Protein AF-A0A2H0ED52-F1 (afdb_monomer_lite)

Sequence (90 aa):
KAPTPEVGRGPDRSVGKKIMPIETAIHKITGLPAQRLGLGERGLIRDGWFADLVLFKDAEIREVILNGKRVVKDGKFQDVLAGKILRHST

pLDDT: mean 86.14, std 19.08, range [40.84, 98.62]

Organism: NCBI:txid1975071

Secondary structure (DSSP, 8-state):
-PPPPP--------SS--PPPHHHHHHHHTHHHHHHTT-TT-SS--TTS---EEEEETTEEEEEEETTEEEEETTEE-S-----------

Foldseek 3Di:
DDDDDDPDPDDDPDDPDPDDDVVVVLCVVFVVVCVVQQVPLTRDDDPPRFPQDWDDDPPATAWGAGSNRTQHHHNHGDPDDRDDDTDRDD

Radius of gyration: 18.11 Å; chains: 1; bounding box: 38×31×59 Å

Structure (mmCIF, N/CA/C/O backbone):
data_AF-A0A2H0ED52-F1
#
_entry.id   AF-A0A2H0ED52-F1
#
loop_
_atom_site.group_PDB
_atom_site.id
_atom_site.type_symbol
_atom_site.label_atom_id
_atom_site.label_alt_id
_atom_site.label_comp_id
_atom_site.label_asym_id
_atom_site.label_entity_id
_atom_site.label_seq_id
_atom_site.pdbx_PDB_ins_code
_atom_site.Cartn_x
_atom_site.Cartn_y
_atom_site.Cartn_z
_atom_site.occupancy
_atom_site.B_iso_or_equiv
_atom_site.auth_seq_id
_atom_site.auth_comp_id
_atom_site.auth_asym_id
_atom_site.auth_atom_id
_atom_site.pdbx_PDB_model_num
ATOM 1 N N . LYS A 1 1 ? 6.763 -19.085 -42.590 1.00 46.59 1 LYS A N 1
ATOM 2 C CA . LYS A 1 1 ? 6.341 -18.637 -41.240 1.00 46.59 1 LYS A CA 1
ATOM 3 C C . LYS A 1 1 ? 7.391 -17.640 -40.767 1.00 46.59 1 LYS A C 1
ATOM 5 O O . LYS A 1 1 ? 8.527 -18.052 -40.585 1.00 46.59 1 LYS A O 1
ATOM 10 N N . ALA A 1 2 ? 7.070 -16.346 -40.744 1.00 40.84 2 ALA A N 1
ATOM 11 C CA . ALA A 1 2 ? 8.018 -15.311 -40.330 1.00 40.84 2 ALA A CA 1
ATOM 12 C C . ALA A 1 2 ? 8.337 -15.452 -38.826 1.00 40.84 2 ALA A C 1
ATOM 14 O O . ALA A 1 2 ? 7.444 -15.865 -38.078 1.00 40.84 2 ALA A O 1
ATOM 15 N N . PRO A 1 3 ? 9.570 -15.160 -38.381 1.00 45.19 3 PRO A N 1
ATOM 16 C CA . PRO A 1 3 ? 9.904 -15.141 -36.963 1.00 45.19 3 PRO A CA 1
ATOM 17 C C . PRO A 1 3 ? 9.166 -13.989 -36.267 1.00 45.19 3 PRO A C 1
ATOM 19 O O . PRO A 1 3 ? 9.108 -12.871 -36.779 1.00 45.19 3 PRO A O 1
ATOM 22 N N . THR A 1 4 ? 8.572 -14.282 -35.113 1.00 48.00 4 THR A N 1
ATOM 23 C CA . THR A 1 4 ? 7.967 -13.293 -34.215 1.00 48.00 4 THR A CA 1
ATOM 24 C C . THR A 1 4 ? 9.047 -12.293 -33.787 1.00 48.00 4 THR A C 1
ATOM 26 O O . THR A 1 4 ? 10.126 -12.740 -33.397 1.00 48.00 4 THR A O 1
ATOM 29 N N . PRO A 1 5 ? 8.815 -10.970 -33.851 1.00 44.78 5 PRO A N 1
ATOM 30 C CA . PRO A 1 5 ? 9.817 -10.003 -33.427 1.00 44.78 5 PRO A CA 1
ATOM 31 C C . PRO A 1 5 ? 10.054 -10.144 -31.921 1.00 44.78 5 PRO A C 1
ATOM 33 O O . PRO A 1 5 ? 9.131 -10.011 -31.116 1.00 44.78 5 PRO A O 1
ATOM 36 N N . GLU A 1 6 ? 11.299 -10.435 -31.550 1.00 50.59 6 GLU A N 1
ATOM 37 C CA . GLU A 1 6 ? 11.760 -10.336 -30.173 1.00 50.59 6 GLU A CA 1
ATOM 38 C C . GLU A 1 6 ? 11.555 -8.894 -29.700 1.00 50.59 6 GLU A C 1
ATOM 40 O O . GLU A 1 6 ? 11.979 -7.940 -30.359 1.00 50.59 6 GLU A O 1
ATOM 45 N N . VAL A 1 7 ? 10.874 -8.724 -28.564 1.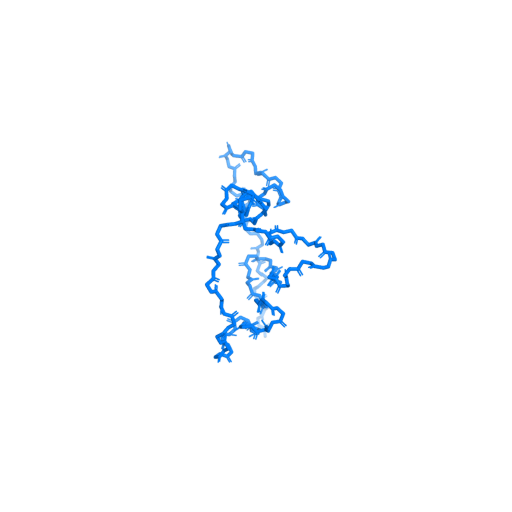00 55.75 7 VAL A N 1
ATOM 46 C CA . VAL A 1 7 ? 10.729 -7.425 -27.903 1.00 55.75 7 VAL A CA 1
ATOM 47 C C . VAL A 1 7 ? 12.115 -7.012 -27.418 1.00 55.75 7 VAL A C 1
ATOM 49 O O . VAL A 1 7 ? 12.562 -7.386 -26.334 1.00 55.75 7 VAL A O 1
ATOM 52 N N . GLY A 1 8 ? 12.819 -6.274 -28.273 1.00 41.44 8 GLY A N 1
ATOM 53 C CA . GLY A 1 8 ? 14.103 -5.680 -27.963 1.00 41.44 8 GLY A CA 1
ATOM 54 C C . GLY A 1 8 ? 13.967 -4.806 -26.724 1.00 41.44 8 GLY A C 1
ATOM 55 O O . GLY A 1 8 ? 13.183 -3.855 -26.694 1.00 41.44 8 GLY A O 1
ATOM 56 N N . ARG A 1 9 ? 14.745 -5.135 -25.692 1.00 57.47 9 ARG A N 1
ATOM 57 C CA . ARG A 1 9 ? 14.982 -4.260 -24.547 1.00 57.47 9 ARG A CA 1
ATOM 58 C C . ARG A 1 9 ? 15.690 -3.016 -25.101 1.00 57.47 9 ARG A C 1
ATOM 60 O O . ARG A 1 9 ? 16.882 -3.056 -25.385 1.00 57.47 9 ARG A O 1
ATOM 67 N N . GLY A 1 10 ? 14.913 -1.968 -25.382 1.00 45.31 10 GLY A N 1
ATOM 68 C CA . GLY A 1 10 ? 15.406 -0.714 -25.952 1.00 45.31 10 GLY A CA 1
ATOM 69 C C . GLY A 1 10 ? 16.492 -0.068 -25.080 1.00 45.31 10 GLY A C 1
ATOM 70 O O . GLY A 1 10 ? 16.624 -0.418 -23.906 1.00 45.31 10 GLY A O 1
ATOM 71 N N . PRO A 1 11 ? 17.282 0.865 -25.640 1.00 43.72 11 PRO A N 1
ATOM 72 C CA . PRO A 1 11 ? 18.435 1.435 -24.957 1.00 43.72 11 PRO A CA 1
ATOM 73 C C . PRO A 1 11 ? 17.993 2.150 -23.678 1.00 43.72 11 PRO A C 1
ATOM 75 O O . PRO A 1 11 ? 17.066 2.962 -23.710 1.00 43.72 11 PRO A O 1
ATOM 78 N N . ASP A 1 12 ? 18.674 1.843 -22.572 1.00 57.00 12 ASP A N 1
ATOM 79 C CA . ASP A 1 12 ? 18.571 2.536 -21.287 1.00 57.00 12 ASP A CA 1
ATOM 80 C C . ASP A 1 12 ? 18.826 4.036 -21.494 1.00 57.00 12 ASP A C 1
ATOM 82 O O . ASP A 1 12 ? 19.960 4.510 -21.591 1.00 57.00 12 ASP A O 1
ATOM 86 N N . ARG A 1 13 ? 17.742 4.800 -21.651 1.00 54.62 13 ARG A N 1
ATOM 87 C CA . ARG A 1 13 ? 17.787 6.256 -21.745 1.00 54.62 13 ARG A CA 1
ATOM 88 C C . ARG A 1 13 ? 17.773 6.841 -20.342 1.00 54.62 13 ARG A C 1
ATOM 90 O O . ARG A 1 13 ? 16.752 7.354 -19.896 1.00 54.62 13 ARG A O 1
ATOM 97 N N . SER A 1 14 ? 18.933 6.843 -19.698 1.00 49.91 14 SER A N 1
ATOM 98 C CA . SER A 1 14 ? 19.190 7.700 -18.539 1.00 49.91 14 SER A CA 1
ATOM 99 C C . SER A 1 14 ? 20.539 8.404 -18.678 1.00 49.91 14 SER A C 1
ATOM 101 O O . SER A 1 14 ? 21.488 8.144 -17.944 1.00 49.91 14 SER A O 1
ATOM 103 N N . VAL A 1 15 ? 20.621 9.361 -19.607 1.00 49.19 15 VAL A N 1
ATOM 104 C CA . VAL A 1 15 ? 21.646 10.412 -19.548 1.00 49.19 15 VAL A CA 1
ATOM 105 C C . VAL A 1 15 ? 21.345 11.262 -18.303 1.00 49.19 15 VAL A C 1
ATOM 107 O O . VAL A 1 15 ? 20.393 12.037 -18.284 1.00 49.19 15 VAL A O 1
ATOM 110 N N . GLY A 1 16 ? 22.124 11.081 -17.232 1.00 46.31 16 GLY A N 1
ATOM 111 C CA . GLY A 1 16 ? 22.276 12.077 -16.161 1.00 46.31 16 GLY A CA 1
ATOM 112 C C . GLY A 1 16 ? 21.386 11.989 -14.911 1.00 46.31 16 GLY A C 1
ATOM 113 O O . GLY A 1 16 ? 21.482 12.880 -14.070 1.00 46.31 16 GLY A O 1
ATOM 114 N N . LYS A 1 17 ? 20.565 10.949 -14.704 1.00 55.84 17 LYS A N 1
ATOM 115 C CA . LYS A 1 17 ? 19.874 10.738 -13.410 1.00 55.84 17 LYS A CA 1
ATOM 116 C C . LYS A 1 17 ? 20.382 9.473 -12.729 1.00 55.84 17 LYS A C 1
ATOM 118 O O . LYS A 1 17 ? 20.169 8.379 -13.234 1.00 55.84 17 LYS A O 1
ATOM 123 N N . LYS A 1 18 ? 20.996 9.614 -11.546 1.00 71.44 18 LYS A N 1
ATOM 124 C CA . LYS A 1 18 ? 21.159 8.491 -10.609 1.00 71.44 18 LYS A CA 1
ATOM 125 C C . LYS A 1 18 ? 19.767 7.924 -10.328 1.00 71.44 18 LYS A C 1
ATOM 127 O O . LYS A 1 18 ? 18.964 8.572 -9.655 1.00 71.44 18 LYS A O 1
ATOM 132 N N . ILE A 1 19 ? 19.475 6.754 -10.887 1.00 82.44 19 ILE A N 1
ATOM 133 C CA . ILE A 1 19 ? 18.241 6.024 -10.607 1.00 82.44 19 ILE A CA 1
ATOM 134 C C . ILE A 1 19 ? 18.302 5.624 -9.133 1.00 82.44 19 ILE A C 1
ATOM 136 O O . ILE A 1 19 ? 19.292 5.048 -8.679 1.00 82.44 19 ILE A O 1
ATOM 140 N N . MET A 1 20 ? 17.288 6.017 -8.363 1.00 90.62 20 MET A N 1
ATOM 141 C CA . MET A 1 20 ? 17.240 5.661 -6.949 1.00 90.62 20 MET A CA 1
ATOM 142 C C . MET A 1 20 ? 16.962 4.162 -6.787 1.00 90.62 20 MET A C 1
ATOM 144 O O . MET A 1 20 ? 16.219 3.603 -7.596 1.00 90.62 20 MET A O 1
ATOM 148 N N . PRO A 1 21 ? 17.500 3.528 -5.735 1.00 94.56 21 PRO A N 1
ATOM 149 C CA . PRO A 1 21 ? 17.136 2.164 -5.372 1.00 94.56 21 PRO A CA 1
ATOM 150 C C . PRO A 1 21 ? 15.613 1.999 -5.201 1.00 94.56 21 PRO A C 1
ATOM 152 O O . PRO A 1 21 ? 14.922 2.920 -4.745 1.00 94.56 21 PRO A O 1
ATOM 155 N N . ILE A 1 22 ? 15.071 0.843 -5.595 1.00 92.50 22 ILE A N 1
ATOM 156 C CA . ILE A 1 22 ? 13.615 0.622 -5.653 1.00 92.50 22 ILE A CA 1
ATOM 157 C C . ILE A 1 22 ? 12.987 0.617 -4.260 1.00 92.50 22 ILE A C 1
ATOM 159 O O . ILE A 1 22 ? 11.903 1.150 -4.063 1.00 92.50 22 ILE A O 1
ATOM 163 N N . GLU A 1 23 ? 13.692 0.080 -3.275 1.00 95.31 23 GLU A N 1
ATOM 164 C CA . GLU A 1 23 ? 13.289 0.073 -1.864 1.00 95.31 23 GLU A CA 1
ATOM 165 C C . GLU A 1 23 ? 13.159 1.507 -1.331 1.00 95.31 23 GLU A C 1
ATOM 167 O O . GLU A 1 23 ? 12.182 1.834 -0.654 1.00 95.31 23 GLU A O 1
ATOM 172 N N . THR A 1 24 ? 14.080 2.399 -1.713 1.00 96.38 24 THR A N 1
ATOM 173 C CA . THR A 1 24 ? 13.975 3.836 -1.404 1.00 96.38 24 THR A CA 1
ATOM 174 C C . THR A 1 24 ? 12.751 4.472 -2.069 1.00 96.38 24 THR A C 1
ATOM 176 O O . THR A 1 24 ? 12.056 5.279 -1.444 1.00 96.38 24 THR A O 1
ATOM 179 N N . ALA A 1 25 ? 12.468 4.120 -3.326 1.00 94.69 25 ALA A N 1
ATOM 180 C CA . ALA A 1 25 ? 11.281 4.599 -4.030 1.00 94.69 25 ALA A CA 1
ATOM 181 C C . ALA A 1 25 ? 9.984 4.102 -3.364 1.00 94.69 25 ALA A C 1
ATOM 183 O O . ALA A 1 25 ? 9.091 4.909 -3.114 1.00 94.69 25 ALA A O 1
ATOM 184 N N . ILE A 1 26 ? 9.912 2.813 -3.005 1.00 96.44 26 ILE A N 1
ATOM 185 C CA . ILE A 1 26 ? 8.783 2.199 -2.290 1.00 96.44 26 ILE A CA 1
ATOM 186 C C . ILE A 1 26 ? 8.571 2.901 -0.948 1.00 96.44 26 ILE A C 1
ATOM 188 O O . ILE A 1 26 ? 7.468 3.364 -0.671 1.00 96.44 26 ILE A O 1
ATOM 192 N N . HIS A 1 27 ? 9.622 3.072 -0.141 1.00 97.94 27 HIS A N 1
ATOM 193 C CA . HIS A 1 27 ? 9.510 3.745 1.153 1.00 97.94 27 HIS A CA 1
ATOM 194 C C . HIS A 1 27 ? 8.948 5.170 1.026 1.00 97.94 27 HIS A C 1
ATOM 196 O O . HIS A 1 27 ? 8.117 5.581 1.838 1.00 97.94 27 HIS A O 1
ATOM 202 N N . LYS A 1 28 ? 9.340 5.909 -0.020 1.00 97.50 28 LYS A N 1
ATOM 203 C CA . LYS A 1 28 ? 8.833 7.263 -0.295 1.00 97.50 28 LYS A CA 1
ATOM 204 C C . LYS A 1 28 ? 7.340 7.318 -0.630 1.00 97.50 28 LYS A C 1
ATOM 206 O O . LYS A 1 28 ? 6.752 8.382 -0.450 1.00 97.50 28 LYS A O 1
ATOM 211 N N . ILE A 1 29 ? 6.736 6.218 -1.087 1.00 96.81 29 ILE A N 1
ATOM 212 C CA . ILE A 1 29 ? 5.307 6.142 -1.440 1.00 96.81 29 ILE A CA 1
ATOM 213 C C . ILE A 1 29 ? 4.469 5.312 -0.452 1.00 96.81 29 ILE A C 1
ATOM 215 O O . ILE A 1 29 ? 3.247 5.328 -0.554 1.00 96.81 29 ILE A O 1
ATOM 219 N N . THR A 1 30 ? 5.089 4.619 0.512 1.00 98.00 30 THR A N 1
ATOM 220 C CA . THR A 1 30 ? 4.389 3.815 1.531 1.00 98.00 30 THR A CA 1
ATOM 221 C C . THR A 1 30 ? 4.702 4.279 2.957 1.00 98.00 30 THR A C 1
ATOM 223 O O . THR A 1 30 ? 3.893 4.961 3.585 1.00 98.00 30 THR A O 1
ATOM 226 N N . GLY A 1 31 ? 5.881 3.937 3.478 1.00 97.94 31 GLY A N 1
ATOM 227 C CA . GLY A 1 31 ? 6.236 4.130 4.883 1.00 97.94 31 GLY A CA 1
ATOM 228 C C . GLY A 1 31 ? 6.412 5.597 5.269 1.00 97.94 31 GLY A C 1
ATOM 229 O O . GLY A 1 31 ? 5.927 6.016 6.316 1.00 97.94 31 GLY A O 1
ATOM 230 N N . LEU A 1 32 ? 7.052 6.400 4.415 1.00 98.25 32 LEU A N 1
ATOM 231 C CA . LEU A 1 32 ? 7.271 7.825 4.669 1.00 98.25 32 LEU A CA 1
ATOM 232 C C . LEU A 1 32 ? 5.957 8.622 4.806 1.00 98.25 32 LEU A C 1
ATOM 234 O O . LEU A 1 32 ? 5.826 9.360 5.786 1.00 98.25 32 LEU A O 1
ATOM 238 N N . PRO A 1 33 ? 4.975 8.521 3.882 1.00 97.06 33 PRO A N 1
ATOM 239 C CA . PRO A 1 33 ? 3.696 9.198 4.070 1.00 97.06 33 PRO A CA 1
ATOM 240 C C . PRO A 1 33 ? 2.910 8.639 5.259 1.00 97.06 33 PRO A C 1
ATOM 242 O O . PRO A 1 33 ? 2.330 9.433 5.993 1.00 97.06 33 PRO A O 1
ATOM 245 N N . ALA A 1 34 ? 2.935 7.323 5.509 1.00 97.06 34 ALA A N 1
ATOM 246 C CA . ALA A 1 34 ? 2.274 6.746 6.680 1.00 97.06 34 ALA A CA 1
ATOM 247 C C . ALA A 1 34 ? 2.822 7.324 7.996 1.00 97.06 34 ALA A C 1
ATOM 249 O O . ALA A 1 34 ? 2.044 7.722 8.859 1.00 97.06 34 ALA A O 1
ATOM 250 N N . GLN A 1 35 ? 4.146 7.469 8.108 1.00 96.19 35 GLN A N 1
ATOM 251 C CA . GLN A 1 35 ? 4.791 8.100 9.260 1.00 96.19 35 GLN A CA 1
ATOM 252 C C . GLN A 1 35 ? 4.407 9.580 9.395 1.00 96.19 35 GLN A C 1
ATOM 254 O O . GLN A 1 35 ? 4.023 10.021 10.473 1.00 96.19 35 GLN A O 1
ATOM 259 N N . ARG A 1 36 ? 4.493 10.357 8.306 1.00 96.12 36 ARG A N 1
ATOM 260 C CA . ARG A 1 36 ? 4.201 11.804 8.325 1.00 96.12 36 ARG A CA 1
ATOM 261 C C . ARG A 1 36 ? 2.741 12.120 8.633 1.00 96.12 36 ARG A C 1
ATOM 263 O O . ARG A 1 36 ? 2.459 13.154 9.225 1.00 96.12 36 ARG A O 1
ATOM 270 N N . LEU A 1 37 ? 1.829 11.257 8.196 1.00 95.12 37 LEU A N 1
ATOM 271 C CA . LEU A 1 37 ? 0.387 11.428 8.352 1.00 95.12 37 LEU A CA 1
ATOM 272 C C . LEU A 1 37 ? -0.179 10.658 9.550 1.00 95.12 37 LEU A C 1
ATOM 274 O O . LEU A 1 37 ? -1.401 10.587 9.670 1.00 95.12 37 LEU A O 1
ATOM 278 N N . GLY A 1 38 ? 0.659 10.078 10.416 1.00 95.31 38 GLY A N 1
ATOM 279 C CA . GLY A 1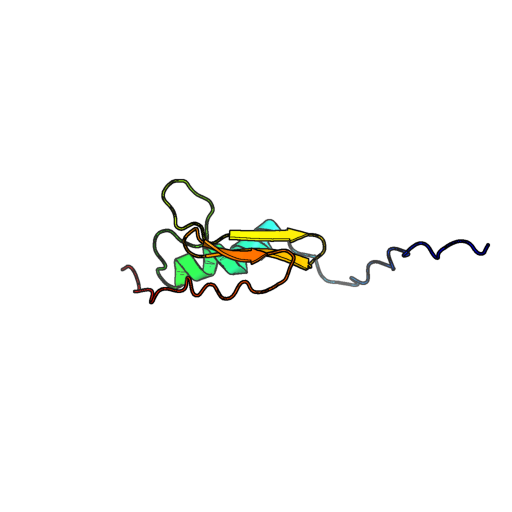 38 ? 0.205 9.345 11.603 1.00 95.31 38 GLY A CA 1
ATOM 280 C C . GLY A 1 38 ? -0.740 8.185 11.272 1.00 95.31 38 GLY A C 1
ATOM 281 O O . GLY A 1 38 ? -1.723 7.963 11.975 1.00 95.31 38 GLY A O 1
ATOM 282 N N . LEU A 1 39 ? -0.500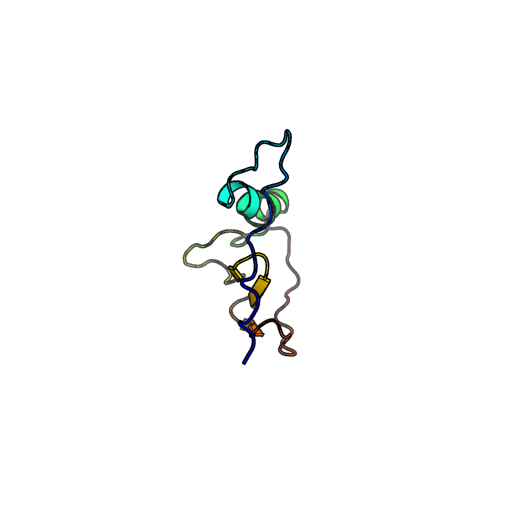 7.477 10.163 1.00 95.56 39 LEU A N 1
ATOM 283 C CA . LEU A 1 39 ? -1.284 6.303 9.781 1.00 95.56 39 LEU A CA 1
ATOM 284 C C . LEU A 1 39 ? -0.747 5.090 10.545 1.00 95.56 39 LEU A C 1
ATOM 286 O O . LEU A 1 39 ? 0.123 4.369 10.051 1.00 95.56 39 LEU A O 1
ATOM 290 N N . GLY A 1 40 ? -1.250 4.900 11.766 1.00 93.38 40 GLY A N 1
ATOM 291 C CA . GLY A 1 40 ? -0.876 3.778 12.623 1.00 93.38 40 GLY A CA 1
ATOM 292 C C . GLY A 1 40 ? -0.997 2.434 11.899 1.00 93.38 40 GLY A C 1
ATOM 293 O O . GLY A 1 40 ? -1.958 2.196 11.165 1.00 93.38 40 GLY A O 1
ATOM 294 N N . GLU A 1 41 ? 0.003 1.571 12.102 1.00 96.62 41 GLU A N 1
ATOM 295 C CA . GLU A 1 41 ? 0.013 0.178 11.628 1.00 96.62 41 GLU A CA 1
ATOM 296 C C . GLU A 1 41 ? -0.146 0.020 10.096 1.00 96.62 41 GLU A C 1
ATOM 298 O O . GLU A 1 41 ? -0.662 -0.992 9.616 1.00 96.62 41 GLU A O 1
ATOM 303 N N . ARG A 1 42 ? 0.291 1.016 9.304 1.00 97.69 42 ARG A N 1
ATOM 304 C CA . ARG A 1 42 ? 0.220 1.028 7.827 1.00 97.69 42 ARG A CA 1
ATOM 305 C C . ARG A 1 42 ? 1.519 1.485 7.168 1.00 97.69 42 ARG A C 1
ATOM 307 O O . ARG A 1 42 ? 2.328 2.193 7.753 1.00 97.69 42 ARG A O 1
ATOM 314 N N . GLY A 1 43 ? 1.701 1.115 5.899 1.00 97.19 43 GLY A N 1
ATOM 315 C CA . GLY A 1 43 ? 2.825 1.569 5.068 1.00 97.19 43 GLY A CA 1
ATOM 316 C C . GLY A 1 43 ? 4.114 0.750 5.205 1.00 97.19 43 GLY A C 1
ATOM 317 O O . GLY A 1 43 ? 5.072 1.020 4.483 1.00 97.19 43 GLY A O 1
ATOM 318 N N . LEU A 1 44 ? 4.139 -0.265 6.075 1.00 98.00 44 LEU A N 1
ATOM 319 C CA . LEU A 1 44 ? 5.228 -1.236 6.219 1.00 98.00 44 LEU A CA 1
ATOM 320 C C . LEU A 1 44 ? 4.662 -2.663 6.241 1.00 98.00 44 LEU A C 1
ATOM 322 O O . LEU A 1 44 ? 3.533 -2.873 6.678 1.00 98.00 44 LEU A O 1
ATOM 326 N N . ILE A 1 45 ? 5.465 -3.641 5.814 1.00 97.94 45 ILE A N 1
ATOM 327 C CA . ILE A 1 45 ? 5.125 -5.068 5.907 1.00 97.94 45 ILE A CA 1
ATOM 328 C C . ILE A 1 45 ? 5.642 -5.589 7.246 1.00 97.94 45 ILE A C 1
ATOM 330 O O . ILE A 1 45 ? 6.851 -5.740 7.427 1.00 97.94 45 ILE A O 1
ATOM 334 N N . ARG A 1 46 ? 4.730 -5.798 8.196 1.00 98.00 46 ARG A N 1
ATOM 335 C CA . ARG A 1 46 ? 5.022 -6.254 9.560 1.00 98.00 46 ARG A CA 1
ATOM 336 C C . ARG A 1 46 ? 3.855 -7.076 10.095 1.00 98.00 46 ARG A C 1
ATOM 338 O O . ARG A 1 46 ? 2.705 -6.818 9.742 1.00 98.00 46 ARG A O 1
ATOM 345 N N . ASP A 1 47 ? 4.146 -8.018 10.979 1.00 97.75 47 ASP A N 1
ATOM 346 C CA . ASP A 1 47 ? 3.100 -8.788 11.649 1.00 97.75 47 ASP A CA 1
ATOM 347 C C . ASP A 1 47 ? 2.210 -7.879 12.506 1.00 97.75 47 ASP A C 1
ATOM 349 O O . ASP A 1 47 ? 2.676 -6.915 13.119 1.00 97.75 47 ASP A O 1
ATOM 353 N N . GLY A 1 48 ? 0.910 -8.176 12.511 1.00 96.81 48 GLY A N 1
ATOM 354 C CA . GLY A 1 48 ? -0.111 -7.387 13.206 1.00 96.81 48 GLY A CA 1
ATOM 355 C C . GLY A 1 48 ? -0.536 -6.095 12.495 1.00 96.81 48 GLY 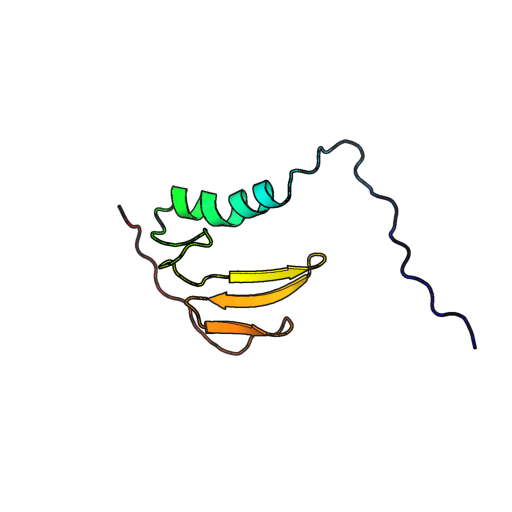A C 1
ATOM 356 O O . GLY A 1 48 ? -1.465 -5.446 12.961 1.00 96.81 48 GLY A O 1
ATOM 357 N N . TRP A 1 49 ? 0.092 -5.721 11.375 1.00 97.69 49 TRP A N 1
ATOM 358 C CA . TRP A 1 49 ? -0.245 -4.498 10.635 1.00 97.69 49 TRP A CA 1
ATOM 359 C C . TRP A 1 49 ? -1.360 -4.734 9.614 1.00 97.69 49 TRP A C 1
ATOM 361 O O . TRP A 1 49 ? -1.655 -5.868 9.224 1.00 97.69 49 TRP A O 1
ATOM 371 N N . PHE A 1 50 ? -1.987 -3.652 9.148 1.00 97.88 50 PHE A N 1
ATOM 372 C CA . PHE A 1 50 ? -2.997 -3.755 8.100 1.00 97.88 50 PHE A CA 1
ATOM 373 C C . PHE A 1 50 ? -2.387 -4.322 6.814 1.00 97.88 50 PHE A C 1
ATOM 375 O O . PHE A 1 50 ? -1.365 -3.846 6.320 1.00 97.88 50 PHE A O 1
ATOM 382 N N . ALA A 1 51 ? -3.067 -5.311 6.235 1.00 98.06 51 ALA A N 1
ATOM 383 C CA . ALA A 1 51 ? -2.693 -5.914 4.961 1.00 98.06 51 ALA A CA 1
ATOM 384 C C . ALA A 1 51 ? -3.106 -5.018 3.777 1.00 98.06 51 ALA A C 1
ATOM 386 O O . ALA A 1 51 ? -4.025 -5.350 3.024 1.00 98.06 51 ALA A O 1
ATOM 387 N N . ASP A 1 52 ? -2.427 -3.879 3.652 1.00 98.25 52 ASP A N 1
ATOM 388 C CA . ASP A 1 52 ? -2.456 -3.000 2.483 1.00 98.25 52 ASP A CA 1
ATOM 389 C C . ASP A 1 52 ? -1.229 -3.307 1.615 1.00 98.25 52 ASP A C 1
ATOM 391 O O . ASP A 1 52 ? -0.124 -2.827 1.876 1.00 98.25 52 ASP A O 1
ATOM 395 N N . LEU A 1 53 ? -1.401 -4.169 0.614 1.00 98.31 53 LEU A N 1
ATOM 396 C CA . LEU A 1 53 ? -0.308 -4.762 -0.155 1.00 98.31 53 LEU A CA 1
ATOM 397 C C . LEU A 1 53 ? -0.539 -4.602 -1.656 1.00 98.31 53 LEU A C 1
ATOM 399 O O . LEU A 1 53 ? -1.672 -4.635 -2.137 1.00 98.31 53 LEU A O 1
ATOM 403 N N . VAL A 1 54 ? 0.557 -4.497 -2.405 1.00 98.31 54 VAL A N 1
ATOM 404 C CA . VAL A 1 54 ? 0.551 -4.450 -3.870 1.00 98.31 54 VAL A CA 1
ATOM 405 C C . VAL A 1 54 ? 1.530 -5.488 -4.402 1.00 98.31 54 VAL A C 1
ATOM 407 O O . VAL A 1 54 ? 2.692 -5.507 -3.999 1.00 98.31 54 VAL A O 1
ATOM 410 N N . LEU A 1 55 ? 1.073 -6.326 -5.333 1.00 98.00 55 LEU A N 1
ATOM 411 C CA . LEU A 1 55 ? 1.939 -7.186 -6.136 1.00 98.00 55 LEU A CA 1
ATOM 412 C C . LEU A 1 55 ? 2.093 -6.559 -7.518 1.00 98.00 55 LEU A C 1
ATOM 414 O O . LEU A 1 55 ? 1.111 -6.413 -8.250 1.00 98.00 55 LEU A O 1
ATOM 418 N N . PHE A 1 56 ? 3.325 -6.227 -7.884 1.00 96.38 56 PHE A N 1
ATOM 419 C CA . PHE A 1 56 ? 3.640 -5.629 -9.174 1.00 96.38 56 PHE A CA 1
ATOM 420 C C . PHE A 1 56 ? 4.932 -6.210 -9.751 1.00 96.38 56 PHE A C 1
ATOM 422 O O . PHE A 1 56 ? 5.789 -6.706 -9.018 1.00 96.38 56 PHE A O 1
ATOM 429 N N . LYS A 1 57 ? 5.062 -6.162 -11.076 1.00 92.12 57 LYS A N 1
ATOM 430 C CA . LYS A 1 57 ? 6.272 -6.554 -11.806 1.00 92.12 57 LYS A CA 1
ATOM 431 C C . LYS A 1 57 ? 6.342 -5.760 -13.105 1.00 92.12 57 LYS A C 1
ATOM 433 O O . LYS A 1 57 ? 5.306 -5.524 -13.707 1.00 92.12 57 LYS A O 1
ATOM 438 N N . ASP A 1 58 ? 7.540 -5.344 -13.514 1.00 91.75 58 ASP A N 1
ATOM 439 C CA . ASP A 1 58 ? 7.763 -4.628 -14.781 1.00 91.75 58 ASP A CA 1
ATOM 440 C C . ASP A 1 58 ? 6.853 -3.390 -14.943 1.00 91.75 58 ASP A C 1
ATOM 442 O O . ASP A 1 58 ? 6.346 -3.100 -16.017 1.00 91.75 58 ASP A O 1
ATOM 446 N N . ALA A 1 59 ? 6.646 -2.663 -13.837 1.00 87.00 59 ALA A N 1
ATOM 447 C CA . ALA A 1 59 ? 5.743 -1.511 -13.722 1.00 87.00 59 ALA A CA 1
ATOM 448 C C . ALA A 1 59 ? 4.238 -1.805 -13.918 1.00 87.00 59 ALA A C 1
ATOM 450 O O . ALA A 1 59 ? 3.436 -0.874 -13.966 1.00 87.00 59 ALA A O 1
ATOM 451 N N . GLU A 1 60 ? 3.830 -3.075 -13.933 1.00 93.88 60 GLU A N 1
ATOM 452 C CA . GLU A 1 60 ? 2.428 -3.489 -13.987 1.00 93.88 60 GLU A CA 1
ATOM 453 C C . GLU A 1 60 ? 1.923 -3.980 -12.627 1.00 93.88 60 GLU A C 1
ATOM 455 O O . GLU A 1 60 ? 2.560 -4.803 -11.963 1.00 93.88 60 GLU A O 1
ATOM 460 N N . ILE A 1 61 ? 0.740 -3.510 -12.229 1.00 96.62 61 ILE A N 1
ATOM 461 C CA . ILE A 1 61 ? 0.050 -3.946 -11.010 1.00 96.62 61 ILE A CA 1
ATOM 462 C C . ILE A 1 61 ? -0.778 -5.194 -11.323 1.00 96.62 61 ILE A C 1
ATOM 464 O O . ILE A 1 61 ? -1.674 -5.154 -12.163 1.00 96.62 61 ILE A O 1
ATOM 468 N N . ARG A 1 62 ? -0.519 -6.292 -10.605 1.00 97.38 62 ARG A N 1
ATOM 469 C CA . ARG A 1 62 ? -1.287 -7.541 -10.731 1.00 97.38 62 ARG A CA 1
ATOM 470 C C . ARG A 1 62 ? -2.361 -7.666 -9.667 1.00 97.38 62 ARG A C 1
ATOM 472 O O . ARG A 1 62 ? -3.507 -7.961 -9.986 1.00 97.38 62 ARG A O 1
ATOM 479 N N . GLU A 1 63 ? -1.991 -7.423 -8.415 1.00 98.38 63 GLU A N 1
ATOM 480 C CA . GLU A 1 63 ? -2.889 -7.555 -7.270 1.00 98.38 63 GLU A CA 1
ATOM 481 C C . GLU A 1 63 ? -2.800 -6.312 -6.392 1.00 98.38 63 GLU A C 1
ATOM 483 O O . GLU A 1 63 ? -1.715 -5.764 -6.178 1.00 98.38 63 GLU A O 1
ATOM 488 N N . VAL A 1 64 ? -3.939 -5.919 -5.831 1.00 98.56 64 VAL A N 1
ATOM 489 C CA . VAL A 1 64 ? -4.017 -4.929 -4.754 1.00 98.56 64 VAL A CA 1
ATOM 490 C C . VAL A 1 64 ? -4.888 -5.517 -3.657 1.00 98.56 64 VAL A C 1
ATOM 492 O O . VAL A 1 64 ? -6.017 -5.950 -3.906 1.00 98.56 64 VAL A O 1
ATOM 495 N N . ILE A 1 65 ? -4.356 -5.535 -2.443 1.00 98.62 65 ILE A N 1
ATOM 496 C CA . ILE A 1 65 ? -5.031 -5.989 -1.232 1.00 98.62 65 ILE A CA 1
ATOM 497 C C . ILE A 1 65 ? -5.157 -4.772 -0.325 1.00 98.62 65 ILE A C 1
ATOM 499 O O . ILE A 1 65 ? -4.166 -4.094 -0.079 1.00 98.62 65 ILE A O 1
ATOM 503 N N . LEU A 1 66 ? -6.365 -4.482 0.149 1.00 98.31 66 LEU A N 1
ATOM 504 C CA . LEU A 1 66 ? -6.637 -3.399 1.091 1.00 98.31 66 LEU A CA 1
ATOM 505 C C . LEU A 1 66 ? -7.366 -3.964 2.299 1.00 98.31 66 LEU A C 1
ATOM 507 O O . LEU A 1 66 ? -8.379 -4.652 2.148 1.00 98.31 66 LEU A O 1
ATOM 511 N N . ASN A 1 67 ? -6.863 -3.678 3.500 1.00 97.69 67 ASN A N 1
ATOM 512 C CA . ASN A 1 67 ? -7.400 -4.213 4.752 1.00 97.69 67 ASN A CA 1
ATOM 513 C C . ASN A 1 67 ? -7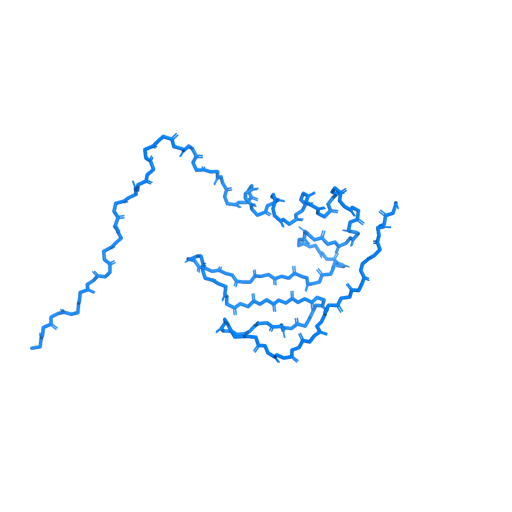.625 -5.744 4.702 1.00 97.69 67 ASN A C 1
ATOM 515 O O . ASN A 1 67 ? -8.625 -6.245 5.219 1.00 97.69 67 ASN A O 1
ATOM 519 N N . GLY A 1 68 ? -6.733 -6.482 4.028 1.00 97.25 68 GLY A N 1
ATOM 520 C CA . GLY A 1 68 ? -6.815 -7.940 3.869 1.00 97.25 68 GLY A CA 1
ATOM 521 C C . GLY A 1 68 ? -7.792 -8.443 2.799 1.00 97.25 68 GLY A C 1
ATOM 522 O O . GLY A 1 68 ? -7.883 -9.650 2.585 1.00 97.25 68 GLY A O 1
ATOM 523 N N . LYS A 1 69 ? -8.504 -7.559 2.091 1.00 98.31 69 LYS A N 1
ATOM 524 C CA . LYS A 1 69 ? -9.392 -7.931 0.982 1.00 98.31 69 LYS A CA 1
ATOM 525 C C . LYS A 1 69 ? -8.739 -7.616 -0.357 1.00 98.31 69 LYS A C 1
ATOM 527 O O . LYS A 1 69 ? -8.237 -6.516 -0.563 1.00 98.31 69 LYS A O 1
ATOM 532 N N . ARG A 1 70 ? -8.782 -8.566 -1.290 1.00 98.25 70 ARG A N 1
ATOM 533 C CA . ARG A 1 70 ? -8.315 -8.361 -2.666 1.00 98.25 70 ARG A CA 1
ATOM 534 C C . ARG A 1 70 ? -9.293 -7.452 -3.412 1.00 98.25 70 ARG A C 1
ATOM 536 O O . ARG A 1 70 ? -10.443 -7.830 -3.609 1.00 98.25 70 ARG A O 1
ATOM 543 N N . VAL A 1 71 ? -8.832 -6.269 -3.811 1.00 98.56 71 VAL A N 1
ATOM 544 C CA . VAL A 1 71 ? -9.632 -5.260 -4.531 1.00 98.56 71 VAL A CA 1
ATOM 545 C C . VAL A 1 71 ? -9.284 -5.187 -6.016 1.00 98.56 71 VAL A C 1
ATOM 547 O O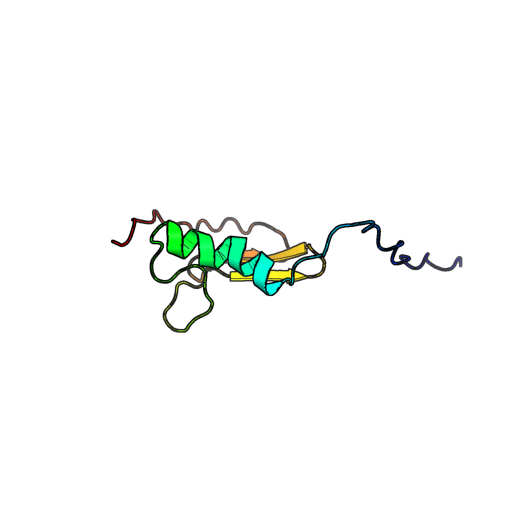 . VAL A 1 71 ? -10.131 -4.823 -6.828 1.00 98.56 71 VAL A O 1
ATOM 550 N N . VAL A 1 72 ? -8.063 -5.583 -6.383 1.00 98.31 72 VAL A N 1
ATOM 551 C CA . VAL A 1 72 ? -7.627 -5.777 -7.772 1.00 98.31 72 VAL A CA 1
ATOM 552 C C . VAL A 1 72 ? -7.082 -7.191 -7.903 1.00 98.31 72 VAL A C 1
ATOM 554 O O . VAL A 1 72 ? -6.301 -7.608 -7.049 1.00 98.31 72 VAL A O 1
ATOM 557 N N . LYS A 1 73 ? -7.483 -7.889 -8.967 1.00 98.00 73 LYS A N 1
ATOM 558 C CA . LYS A 1 73 ? -6.999 -9.217 -9.356 1.00 98.00 73 LYS A CA 1
ATOM 559 C C . LYS A 1 73 ? -6.676 -9.226 -10.841 1.00 98.00 73 LYS A C 1
ATOM 561 O O . LYS A 1 73 ? -7.506 -8.781 -11.634 1.00 98.00 73 LYS A O 1
ATOM 566 N N . ASP A 1 74 ? -5.506 -9.738 -11.211 1.00 96.69 74 ASP A N 1
ATOM 567 C CA . ASP A 1 74 ? -5.028 -9.767 -12.600 1.00 96.69 74 ASP A CA 1
ATOM 568 C C . ASP A 1 74 ? -5.183 -8.399 -13.304 1.00 96.69 74 ASP A C 1
ATOM 570 O O . ASP A 1 74 ? -5.644 -8.302 -14.442 1.00 96.69 74 ASP A O 1
ATOM 574 N N . GLY A 1 75 ? -4.881 -7.315 -12.577 1.00 95.94 75 GLY A N 1
ATOM 575 C CA . GLY A 1 75 ? -5.007 -5.932 -13.055 1.00 95.94 75 GLY A CA 1
ATOM 576 C C . GLY A 1 75 ? -6.443 -5.397 -13.166 1.00 95.94 75 GLY A C 1
ATOM 577 O O . GLY A 1 75 ? -6.638 -4.250 -13.561 1.00 95.94 75 GLY A O 1
ATOM 578 N N . LYS A 1 76 ? -7.465 -6.183 -12.803 1.00 97.69 76 LYS A N 1
ATOM 579 C CA . LYS A 1 76 ? -8.882 -5.795 -12.877 1.00 97.69 76 LYS A CA 1
ATOM 580 C C . LYS A 1 76 ? -9.455 -5.495 -11.501 1.00 97.69 76 LYS A C 1
ATOM 582 O O . LYS A 1 76 ? -9.295 -6.283 -10.568 1.00 97.69 76 LYS A O 1
ATOM 587 N N . PHE A 1 77 ? -10.186 -4.392 -11.383 1.00 97.62 77 PHE A N 1
ATOM 588 C CA . PHE A 1 77 ? -10.957 -4.083 -10.181 1.00 97.62 77 PHE A CA 1
ATOM 589 C C . PHE A 1 77 ? -12.047 -5.141 -9.942 1.00 97.62 77 PHE A C 1
ATOM 591 O O . PHE A 1 77 ? -12.678 -5.601 -10.891 1.00 97.62 77 PHE A O 1
ATOM 598 N N . GLN A 1 78 ? -12.227 -5.550 -8.685 1.00 97.81 78 GLN A N 1
ATOM 599 C CA . GLN A 1 78 ? -13.088 -6.677 -8.292 1.00 97.81 78 GLN A CA 1
ATOM 600 C C . GLN A 1 78 ? -14.436 -6.256 -7.687 1.00 97.81 78 GLN A C 1
ATOM 602 O O . GLN A 1 78 ? -15.113 -7.090 -7.100 1.00 97.81 78 GLN A O 1
ATOM 607 N N . ASP A 1 79 ? -14.808 -4.977 -7.776 1.00 96.88 79 ASP A N 1
ATOM 608 C CA . ASP A 1 79 ? -16.008 -4.426 -7.121 1.00 96.88 79 ASP A CA 1
ATOM 609 C C . ASP A 1 79 ? -16.047 -4.665 -5.597 1.00 96.88 79 ASP A C 1
ATOM 611 O O . ASP A 1 79 ? -17.083 -4.857 -4.966 1.00 96.88 79 ASP A O 1
ATOM 615 N N . VAL A 1 80 ? -14.862 -4.660 -4.977 1.00 97.25 80 VAL A N 1
ATOM 616 C CA . VAL A 1 80 ? -14.701 -4.797 -3.527 1.00 97.25 80 VAL A CA 1
ATOM 617 C C . VAL A 1 80 ? -14.297 -3.452 -2.942 1.00 97.25 80 VAL A C 1
ATOM 619 O O . VAL A 1 80 ? -13.162 -2.998 -3.089 1.00 97.25 80 VAL A O 1
ATOM 622 N N . LEU A 1 81 ? -15.216 -2.830 -2.208 1.00 96.25 81 LEU A N 1
ATOM 623 C CA . LEU A 1 81 ? -14.973 -1.581 -1.491 1.00 96.25 81 LEU A CA 1
ATOM 624 C C . LEU A 1 81 ? -14.423 -1.876 -0.091 1.00 96.25 81 LEU A C 1
ATOM 626 O O . LEU A 1 81 ? -15.157 -1.968 0.889 1.00 96.25 81 LEU A O 1
ATOM 630 N N . ALA A 1 82 ? -13.106 -2.061 0.003 1.00 96.62 82 ALA A N 1
ATOM 631 C CA . ALA A 1 82 ? -12.424 -2.368 1.264 1.00 96.62 82 ALA A CA 1
ATOM 632 C C . ALA A 1 82 ? -11.831 -1.137 1.974 1.00 96.62 82 ALA A C 1
ATOM 634 O O . ALA A 1 82 ? -11.098 -1.292 2.951 1.00 96.62 82 ALA A O 1
ATOM 635 N N . GLY A 1 83 ? -12.119 0.074 1.488 1.00 94.81 83 GLY A N 1
ATOM 636 C CA . GLY A 1 83 ? -11.666 1.322 2.099 1.00 94.81 83 GLY A CA 1
ATOM 637 C C . GLY A 1 83 ? -12.247 1.535 3.498 1.00 94.81 83 GLY A C 1
ATOM 638 O O . GLY A 1 83 ? -13.343 1.077 3.819 1.00 94.81 83 GLY A O 1
ATOM 639 N N . LYS A 1 84 ? -11.499 2.247 4.341 1.00 95.25 84 LYS A N 1
ATOM 640 C CA . LYS A 1 84 ? -11.945 2.688 5.666 1.00 95.25 84 LYS A CA 1
ATOM 641 C C . LYS A 1 84 ? -11.550 4.143 5.859 1.00 95.25 84 LYS A C 1
ATOM 643 O O . LYS A 1 84 ? -10.483 4.552 5.408 1.00 95.25 84 LYS A O 1
ATOM 648 N N . ILE A 1 85 ? -12.391 4.903 6.555 1.00 95.31 85 ILE A N 1
ATOM 649 C CA . ILE A 1 85 ? -12.010 6.235 7.026 1.00 95.31 85 ILE A CA 1
ATOM 650 C C . ILE A 1 85 ? -10.896 6.045 8.052 1.00 95.31 85 ILE A C 1
ATOM 652 O O . ILE A 1 85 ? -11.075 5.332 9.042 1.00 95.31 85 ILE A O 1
ATOM 656 N N . LEU A 1 86 ? -9.749 6.666 7.796 1.00 93.00 86 LEU A N 1
ATOM 657 C CA . LEU A 1 86 ? -8.612 6.638 8.702 1.00 93.00 86 LEU A CA 1
ATOM 658 C C . LEU A 1 86 ? -8.637 7.879 9.583 1.00 93.00 86 LEU A C 1
ATOM 660 O O . LEU A 1 86 ? -8.998 8.970 9.143 1.00 93.00 86 LEU A O 1
ATOM 664 N N . ARG A 1 87 ? -8.254 7.691 10.840 1.00 88.75 87 ARG A N 1
ATOM 665 C CA . ARG A 1 87 ? -8.051 8.778 11.792 1.00 88.75 87 ARG A CA 1
ATOM 666 C C . ARG A 1 87 ? -6.557 8.942 11.991 1.00 88.75 87 ARG A C 1
ATOM 668 O O . ARG A 1 87 ? -5.830 7.953 11.972 1.00 88.75 87 ARG A O 1
ATOM 675 N N . HIS A 1 88 ? -6.126 10.181 12.173 1.00 82.88 88 HIS A N 1
ATOM 676 C CA . HIS A 1 88 ? -4.753 10.468 12.551 1.00 82.88 88 HIS A CA 1
ATOM 677 C C . HIS A 1 88 ? -4.502 9.877 13.941 1.00 82.88 88 HIS A C 1
ATOM 679 O O . HIS A 1 88 ? -5.167 10.264 14.903 1.00 82.88 88 HIS A O 1
ATOM 685 N N . SER A 1 89 ? -3.602 8.903 14.029 1.00 71.00 89 SER A N 1
ATOM 686 C CA . SER A 1 89 ? -3.137 8.369 15.303 1.00 71.00 89 SER A CA 1
ATOM 687 C C . SER A 1 89 ? -2.091 9.343 15.834 1.00 71.00 89 SER A C 1
ATOM 689 O O . SER A 1 89 ? -1.032 9.489 15.227 1.00 71.00 89 SER A O 1
ATOM 691 N N . THR A 1 90 ? -2.445 10.074 16.892 1.00 57.69 90 THR A N 1
ATOM 692 C CA . THR A 1 90 ? -1.512 10.932 17.641 1.00 57.69 90 THR A CA 1
ATOM 693 C C . THR A 1 90 ? -0.554 10.080 18.459 1.00 57.69 90 THR A C 1
ATOM 695 O O . THR A 1 90 ? -1.019 9.043 18.985 1.00 57.69 90 THR A O 1
#

InterPro domains:
  IPR011059 Metal-dependent hydrolase, composite domain superfamily [G3DSA:2.30.40.10] (40-77)
  IPR011059 Metal-dependent hydrolase, composite domain superfamily [SSF51338] (20-79)